Protein AF-A0AAE1L966-F1 (afdb_monomer_lite)

InterPro domains:
  IPR027806 Harbinger transposase-derived nuclease domain [PF13359] (45-175)
  IPR045249 Putative nuclease HARBI1-like [PTHR22930] (22-175)

Radius of gyration: 19.88 Å; chains: 1; bounding box: 62×44×58 Å

Foldseek 3Di:
DDDDDDPDDDDDDDDDDDDPPPVLQVVLQVLLCVPQVDGQESWAKDKDWDADDQDPPPSVQQQDPVRGGTWMKMFTATPVLDTPDIDTDGRRHDFPQVSCCPDPVCCCCPVVVPVNVGNQSHAYEYEPSHDDDSRYDYQDDPPPPDDPVSVVVNVSSVVSNVSNVVSVVVVVVVD

Sequence (175 aa):
ARLGESSSIKYTTKSRGAVKVDNHRAYIEASFQQDSGFPGVVGCIDGTNIPITAPVENPAAYRNRHHHYSMNVQAVVDHNLLVRHLHVGEAGSLNDRRVFRRSNLHDSLLVRGDARIINLDEHLLGDGGYTLTDFMMIPLRNNGHLNENQRIFNRQLSQTRVRVENAFARAKDKW

Structure (mmCIF, N/CA/C/O backbone):
data_AF-A0AAE1L966-F1
#
_entry.id   AF-A0AAE1L966-F1
#
loop_
_atom_site.group_PDB
_atom_site.id
_atom_site.type_symbol
_atom_site.label_atom_id
_atom_site.label_alt_id
_atom_site.label_comp_id
_atom_site.label_asym_id
_atom_site.label_entity_id
_atom_site.label_seq_id
_atom_site.pdbx_PDB_ins_code
_atom_site.Cartn_x
_atom_site.Cartn_y
_atom_site.Cartn_z
_atom_site.occupancy
_atom_site.B_iso_or_equiv
_atom_site.auth_seq_id
_atom_site.auth_comp_id
_atom_site.auth_asym_id
_atom_site.auth_atom_id
_atom_site.pdbx_PDB_model_num
ATOM 1 N N . ALA A 1 1 ? -44.004 1.124 -33.201 1.00 40.50 1 ALA A N 1
ATOM 2 C CA . ALA A 1 1 ? -42.585 1.519 -33.285 1.00 40.50 1 ALA A CA 1
ATOM 3 C C . ALA A 1 1 ? -42.302 2.481 -32.138 1.00 40.50 1 ALA A C 1
ATOM 5 O O . ALA A 1 1 ? -42.976 3.497 -32.045 1.00 40.50 1 ALA A O 1
ATOM 6 N N . ARG A 1 2 ? -41.440 2.089 -31.192 1.00 31.14 2 ARG A N 1
ATOM 7 C CA . ARG A 1 2 ? -41.143 2.852 -29.970 1.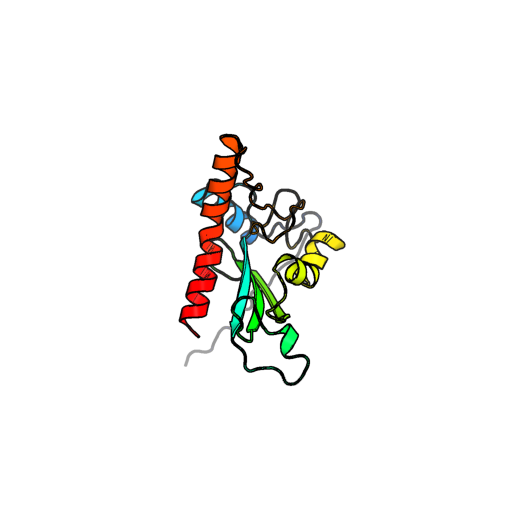00 31.14 2 ARG A CA 1
ATOM 8 C C . ARG A 1 2 ? -40.129 3.951 -30.298 1.00 31.14 2 ARG A C 1
ATOM 10 O O . ARG A 1 2 ? -39.035 3.636 -30.753 1.00 31.14 2 ARG A O 1
ATOM 17 N N . LEU A 1 3 ? -40.515 5.205 -30.082 1.00 34.59 3 LEU A N 1
ATOM 18 C CA . LEU A 1 3 ? -39.625 6.364 -30.092 1.00 34.59 3 LEU A CA 1
ATOM 19 C C . LEU A 1 3 ? -39.012 6.500 -28.694 1.00 34.59 3 LEU A C 1
ATOM 21 O O . LEU A 1 3 ? -39.724 6.415 -27.696 1.00 34.59 3 LEU A O 1
ATOM 25 N N . GLY A 1 4 ? -37.686 6.613 -28.643 1.00 33.22 4 GLY A N 1
ATOM 26 C CA . GLY A 1 4 ? -36.911 6.681 -27.411 1.00 33.22 4 GLY A CA 1
ATOM 27 C C . GLY A 1 4 ? -36.987 8.057 -26.759 1.00 33.22 4 GLY A C 1
ATOM 28 O O . GLY A 1 4 ? -36.680 9.066 -27.390 1.00 33.22 4 GLY A O 1
ATOM 29 N N . GLU A 1 5 ? -37.338 8.080 -25.478 1.00 34.44 5 GLU A N 1
ATOM 30 C CA . GLU A 1 5 ? -37.143 9.235 -24.610 1.00 34.44 5 GLU A CA 1
ATOM 31 C C . GLU A 1 5 ? -35.766 9.134 -23.948 1.00 34.44 5 GLU A C 1
ATOM 33 O O . GLU A 1 5 ? -35.487 8.244 -23.146 1.00 34.44 5 GLU A O 1
ATOM 38 N N . SER A 1 6 ? -34.883 10.060 -24.321 1.00 34.34 6 SER A N 1
ATOM 39 C CA . SER A 1 6 ? -33.624 10.317 -23.630 1.00 34.34 6 SER A CA 1
ATOM 40 C C . SER A 1 6 ? -33.917 11.182 -22.403 1.00 34.34 6 SER A C 1
ATOM 42 O O . SER A 1 6 ? -34.072 12.400 -22.497 1.00 34.34 6 SER A O 1
ATOM 44 N N . SER A 1 7 ? -34.028 10.552 -21.235 1.00 33.44 7 SER A N 1
ATOM 45 C CA . SER A 1 7 ? -34.130 11.247 -19.952 1.00 33.44 7 SER A CA 1
ATOM 46 C C . SER A 1 7 ? -32.760 11.803 -19.554 1.00 33.44 7 SER A C 1
ATOM 48 O O . SER A 1 7 ? -31.927 11.120 -18.960 1.00 33.44 7 SER A O 1
ATOM 50 N N . SER A 1 8 ? -32.529 13.064 -19.910 1.00 29.89 8 SER A N 1
ATOM 51 C CA . SER A 1 8 ? -31.390 13.871 -19.479 1.00 29.89 8 SER A CA 1
ATOM 52 C C . SER A 1 8 ? -31.605 14.331 -18.033 1.00 29.89 8 SER A C 1
ATOM 54 O O . SER A 1 8 ? -32.487 15.137 -17.736 1.00 29.89 8 SER A O 1
ATOM 56 N N . ILE A 1 9 ? -30.798 13.804 -17.110 1.00 34.03 9 ILE A N 1
ATOM 57 C CA . ILE A 1 9 ? -30.802 14.219 -15.703 1.00 34.03 9 ILE A CA 1
ATOM 58 C C . ILE A 1 9 ? -30.135 15.597 -15.608 1.00 34.03 9 ILE A C 1
ATOM 60 O O . ILE A 1 9 ? -28.945 15.756 -15.879 1.00 34.03 9 ILE A O 1
ATOM 64 N N . LYS A 1 10 ? -30.926 16.607 -15.237 1.00 30.22 10 LYS A N 1
ATOM 65 C CA . LYS A 1 10 ? -30.476 17.979 -14.978 1.00 30.22 10 LYS A CA 1
ATOM 66 C C . LYS A 1 10 ? -29.906 18.058 -13.559 1.00 30.22 10 LYS A C 1
ATOM 68 O O . LYS A 1 10 ? -30.639 17.843 -12.599 1.00 30.22 10 LYS A O 1
ATOM 73 N N . TYR A 1 11 ? -28.627 18.400 -13.418 1.00 28.02 11 TYR A N 1
ATOM 74 C CA . TYR A 1 11 ? -28.047 18.760 -12.122 1.00 28.02 11 TYR A CA 1
ATOM 75 C C . TYR A 1 11 ? -28.206 20.264 -11.890 1.00 28.02 11 TYR A C 1
ATOM 77 O O . TYR A 1 11 ? -27.656 21.079 -12.629 1.00 28.02 11 TYR A O 1
ATOM 85 N N . THR A 1 12 ? -28.964 20.632 -10.860 1.00 30.89 12 THR A N 1
ATOM 86 C CA . THR A 1 12 ? -29.139 22.017 -10.403 1.00 30.89 12 THR A CA 1
ATOM 87 C C . THR A 1 12 ? -28.168 22.300 -9.257 1.00 30.89 12 THR A C 1
ATOM 89 O O . THR A 1 12 ? -28.180 21.599 -8.246 1.00 30.89 12 THR A O 1
ATOM 92 N N . THR A 1 13 ? -27.338 23.336 -9.385 1.00 40.62 13 THR A N 1
ATOM 93 C CA . THR A 1 13 ? -26.362 23.749 -8.362 1.00 40.62 13 THR A CA 1
ATOM 94 C C . THR A 1 13 ? -26.814 25.017 -7.636 1.00 40.62 13 THR A C 1
ATOM 96 O O . THR A 1 13 ? -27.064 26.037 -8.273 1.00 40.62 13 THR A O 1
ATOM 99 N N . LYS A 1 14 ? -26.852 24.966 -6.299 1.00 35.00 14 LYS A N 1
ATOM 100 C CA . LYS A 1 14 ? -26.696 26.064 -5.312 1.00 35.00 14 LYS A CA 1
ATOM 101 C C . LYS A 1 14 ? -26.565 25.362 -3.943 1.00 35.00 14 LYS A C 1
ATOM 103 O O . LYS A 1 14 ? -27.275 24.394 -3.729 1.00 35.00 14 LYS A O 1
ATOM 108 N N . SER A 1 15 ? -25.679 25.686 -3.003 1.00 33.78 15 SER A N 1
ATOM 109 C CA . SER A 1 15 ? -25.025 26.941 -2.614 1.00 33.78 15 SER A CA 1
ATOM 110 C C . SER A 1 15 ? -23.706 26.675 -1.850 1.00 33.78 15 SER A C 1
ATOM 112 O O . SER A 1 15 ? -23.403 25.544 -1.486 1.00 33.78 15 SER A O 1
ATOM 114 N N . ARG A 1 16 ? -22.932 27.747 -1.621 1.00 42.47 16 ARG A N 1
ATOM 115 C CA . ARG A 1 16 ? -21.649 27.843 -0.892 1.00 42.47 16 ARG A CA 1
ATOM 116 C C . ARG A 1 16 ? -21.602 27.088 0.452 1.00 42.47 16 ARG A C 1
ATOM 118 O O . ARG A 1 16 ? -22.524 27.226 1.245 1.00 42.47 16 ARG A O 1
ATOM 125 N N . GLY A 1 17 ? -20.451 26.464 0.738 1.00 42.03 17 GLY A N 1
ATOM 126 C CA . GLY A 1 17 ? -19.972 26.210 2.106 1.00 42.03 17 GLY A CA 1
ATOM 127 C C . GLY A 1 17 ? -20.213 24.815 2.689 1.00 42.03 17 GLY A C 1
ATOM 128 O O . GLY A 1 17 ? -20.825 24.712 3.738 1.00 42.03 17 GLY A O 1
ATOM 129 N N . ALA A 1 18 ? -19.708 23.760 2.048 1.00 36.84 18 ALA A N 1
ATOM 130 C CA . ALA A 1 18 ? -19.328 22.501 2.699 1.00 36.84 18 ALA A CA 1
ATOM 131 C C . ALA A 1 18 ? -18.447 21.717 1.720 1.00 36.84 18 ALA A C 1
ATOM 133 O O . ALA A 1 18 ? -18.836 21.505 0.569 1.00 36.84 18 ALA A O 1
ATOM 134 N N . VAL A 1 19 ? -17.252 21.307 2.145 1.00 43.06 19 VAL A N 1
ATOM 135 C CA . VAL A 1 19 ? -16.492 20.282 1.423 1.00 43.06 19 VAL A CA 1
ATOM 136 C C . VAL A 1 19 ? -17.358 19.025 1.475 1.00 43.06 19 VAL A C 1
ATOM 138 O O . VAL A 1 19 ? -17.604 18.498 2.556 1.00 43.06 19 VAL A O 1
ATOM 141 N N . LYS A 1 20 ? -17.902 18.590 0.332 1.00 42.69 20 LYS A N 1
ATOM 142 C CA . LYS A 1 20 ? -18.578 17.295 0.239 1.00 42.69 20 LYS A CA 1
ATOM 143 C C . LYS A 1 20 ? -17.532 16.232 0.560 1.00 42.69 20 LYS A C 1
ATOM 145 O O . LYS A 1 20 ? -16.708 15.914 -0.291 1.00 42.69 20 LYS A O 1
ATOM 150 N N . VAL A 1 21 ? -17.552 15.704 1.780 1.00 52.72 21 VAL A N 1
ATOM 151 C CA . VAL A 1 21 ? -17.023 14.365 2.021 1.00 52.72 21 VAL A CA 1
ATOM 152 C C . VAL A 1 21 ? -17.837 13.470 1.097 1.00 52.72 21 VAL A C 1
ATOM 154 O O . VAL A 1 21 ? -19.056 13.381 1.236 1.00 52.72 21 VAL A O 1
ATOM 157 N N . ASP A 1 22 ? -17.202 12.925 0.061 1.00 62.38 22 ASP A N 1
ATOM 158 C CA . ASP A 1 22 ? -17.875 11.996 -0.836 1.00 62.38 22 ASP A CA 1
ATOM 159 C C . ASP A 1 22 ? -18.426 10.854 0.019 1.00 62.38 22 ASP A C 1
ATOM 161 O O . ASP A 1 22 ? -17.653 10.137 0.657 1.00 62.38 22 ASP A O 1
ATOM 165 N N . ASN A 1 23 ? -19.754 10.678 0.022 1.00 75.88 23 ASN A N 1
ATOM 166 C CA . ASN A 1 23 ? -20.469 9.625 0.763 1.00 75.88 23 ASN A CA 1
ATOM 167 C C . ASN A 1 23 ? -19.828 8.233 0.593 1.00 75.88 23 ASN A C 1
ATOM 169 O O . ASN A 1 23 ? -19.992 7.354 1.432 1.00 75.88 23 ASN A O 1
ATOM 173 N N . HIS A 1 24 ? -19.082 8.041 -0.496 1.00 86.69 24 HIS A N 1
ATOM 174 C CA . HIS A 1 24 ? -18.340 6.830 -0.801 1.00 86.69 24 HIS A CA 1
ATOM 175 C C . HIS A 1 24 ? -17.150 6.555 0.136 1.00 86.69 24 HIS A C 1
ATOM 177 O O . HIS A 1 24 ? -16.959 5.405 0.522 1.00 86.69 24 HIS A O 1
ATOM 183 N N . ARG A 1 25 ? -16.355 7.563 0.534 1.00 90.00 25 ARG A N 1
ATOM 184 C CA . ARG A 1 25 ? -15.223 7.349 1.465 1.00 90.00 25 ARG A CA 1
ATOM 185 C C . ARG A 1 25 ? -15.706 7.009 2.868 1.00 90.00 25 ARG A C 1
ATOM 187 O O . ARG A 1 25 ? -15.237 6.028 3.428 1.00 90.00 25 ARG A O 1
ATOM 194 N N . ALA A 1 26 ? -16.696 7.744 3.372 1.00 91.50 26 ALA A N 1
ATOM 195 C CA . ALA A 1 26 ? -17.325 7.450 4.660 1.00 91.50 26 ALA A CA 1
ATOM 196 C C . ALA A 1 26 ? -17.923 6.031 4.688 1.00 91.50 26 ALA A C 1
ATOM 198 O O . ALA A 1 26 ? -17.812 5.318 5.679 1.00 91.50 26 ALA A O 1
ATOM 199 N N . TYR A 1 27 ? -18.506 5.578 3.571 1.00 93.00 27 TYR A N 1
ATOM 200 C CA . TYR A 1 27 ? -18.960 4.195 3.431 1.00 93.00 27 TYR A CA 1
ATOM 201 C C . TYR A 1 27 ? -17.801 3.184 3.477 1.00 93.00 27 TYR A C 1
ATOM 203 O O . TYR A 1 27 ? -17.921 2.151 4.137 1.00 93.00 27 TYR A O 1
ATOM 211 N N . ILE A 1 28 ? -16.676 3.464 2.807 1.00 93.94 28 ILE A N 1
ATOM 212 C CA . ILE A 1 28 ? -15.486 2.603 2.865 1.00 93.94 28 ILE A CA 1
ATOM 213 C C . ILE A 1 28 ? -14.953 2.503 4.295 1.00 93.94 28 ILE A C 1
ATOM 215 O O . ILE A 1 28 ? -14.705 1.393 4.761 1.00 93.94 28 ILE A O 1
ATOM 219 N N . GLU A 1 29 ? -14.814 3.638 4.973 1.00 94.88 29 GLU A N 1
ATOM 220 C CA . GLU A 1 29 ? -14.351 3.723 6.356 1.00 94.88 29 GLU A CA 1
ATOM 221 C C . GLU A 1 29 ? -15.248 2.922 7.301 1.00 94.88 29 GLU A C 1
ATOM 223 O O . GLU A 1 29 ? -14.772 2.028 8.001 1.00 94.88 29 GLU A O 1
ATOM 228 N N . ALA A 1 30 ? -16.561 3.167 7.254 1.00 94.75 30 ALA A N 1
ATOM 229 C CA . ALA A 1 30 ? -17.534 2.441 8.062 1.00 94.75 30 ALA A CA 1
ATOM 230 C C . ALA A 1 30 ? -17.490 0.928 7.797 1.00 94.75 30 ALA A C 1
ATOM 232 O O . ALA A 1 30 ? -17.609 0.137 8.731 1.00 94.75 30 ALA A O 1
ATOM 233 N N . SER A 1 31 ? -17.269 0.521 6.544 1.00 94.56 31 SER A N 1
ATOM 234 C CA . SER A 1 31 ? -17.160 -0.895 6.176 1.00 94.56 31 SER A CA 1
ATOM 235 C C . SER A 1 31 ? -15.895 -1.536 6.749 1.00 94.56 31 SER A C 1
ATOM 237 O O . SER A 1 31 ? -15.967 -2.617 7.327 1.00 94.56 31 SER A O 1
ATOM 239 N N . PHE A 1 32 ? -14.738 -0.869 6.665 1.00 94.00 32 PHE A N 1
ATOM 240 C CA . PHE A 1 32 ? -13.519 -1.363 7.313 1.00 94.00 32 PHE A CA 1
ATOM 241 C C . PHE A 1 32 ? -13.678 -1.442 8.835 1.00 94.00 32 PHE A C 1
ATOM 243 O O . PHE A 1 32 ? -13.333 -2.465 9.427 1.00 94.00 32 PHE A O 1
ATOM 250 N N . GLN A 1 33 ? -14.264 -0.417 9.457 1.00 93.88 33 GLN A N 1
ATOM 251 C CA . GLN A 1 33 ? -14.539 -0.405 10.891 1.00 93.88 33 GLN A CA 1
ATOM 252 C C . GLN A 1 33 ? -15.461 -1.559 11.303 1.00 93.88 33 GLN A C 1
ATOM 254 O O . GLN A 1 33 ? -15.201 -2.223 12.303 1.00 93.88 33 GLN A O 1
ATOM 259 N N . GLN A 1 34 ? -16.520 -1.828 10.538 1.00 92.94 34 GLN A N 1
ATOM 260 C CA . GLN A 1 34 ? -17.432 -2.942 10.798 1.00 92.94 34 GLN A CA 1
ATOM 261 C C . GLN A 1 34 ? -16.733 -4.300 10.654 1.00 92.94 34 GLN A C 1
ATOM 263 O O . GLN A 1 34 ? -16.970 -5.209 11.450 1.00 92.94 34 GLN A O 1
ATOM 268 N N . ASP A 1 35 ? -15.870 -4.432 9.651 1.00 88.19 35 ASP A N 1
ATOM 269 C CA . ASP A 1 35 ? -15.261 -5.702 9.285 1.00 88.19 35 ASP A CA 1
ATOM 270 C C . ASP A 1 35 ? -14.048 -6.088 10.143 1.00 88.19 35 ASP A C 1
ATOM 272 O O . ASP A 1 35 ? -13.799 -7.276 10.355 1.00 88.19 35 ASP A O 1
ATOM 276 N N . SER A 1 36 ? -13.243 -5.114 10.575 1.00 87.25 36 SER A N 1
ATOM 277 C CA . SER A 1 36 ? -11.998 -5.365 11.315 1.00 87.25 36 SER A CA 1
ATOM 278 C C . SER A 1 36 ? -11.882 -4.622 12.645 1.00 87.25 36 SER A C 1
ATOM 280 O O . SER A 1 36 ? -10.980 -4.927 13.428 1.00 87.25 36 SER A O 1
ATOM 282 N N . GLY A 1 37 ? -12.776 -3.670 12.924 1.00 89.56 37 GLY A N 1
ATOM 283 C CA . GLY A 1 37 ? -12.714 -2.823 14.115 1.00 89.56 37 GLY A CA 1
ATOM 284 C C . GLY A 1 37 ? -11.612 -1.761 14.076 1.00 89.56 37 GLY A C 1
ATOM 285 O O . GLY A 1 37 ? -11.323 -1.180 15.122 1.00 89.56 37 GLY A O 1
ATOM 286 N N . PHE A 1 38 ? -10.975 -1.539 12.918 1.00 91.56 38 PHE A N 1
ATOM 287 C CA . PHE A 1 38 ? -9.904 -0.555 12.753 1.00 91.56 38 PHE A CA 1
ATOM 288 C C . PHE A 1 38 ? -10.469 0.778 12.215 1.00 91.56 38 PHE A C 1
ATOM 290 O O . PHE A 1 38 ? -10.919 0.814 11.065 1.00 91.56 38 PHE A O 1
ATOM 297 N N . PRO A 1 39 ? -10.444 1.867 13.008 1.00 93.06 39 PRO A N 1
ATOM 298 C CA . PRO A 1 39 ? -11.133 3.115 12.662 1.00 93.06 39 PRO A CA 1
ATOM 299 C C . PRO A 1 39 ? -10.372 3.924 11.619 1.00 93.06 39 PRO A C 1
ATOM 301 O O . PRO A 1 39 ? -9.157 3.800 11.528 1.00 93.06 39 PRO A O 1
ATOM 304 N N . GLY A 1 40 ? -11.064 4.776 10.854 1.00 94.81 40 GLY A N 1
ATOM 305 C CA . GLY A 1 40 ? -10.431 5.736 9.938 1.00 94.81 40 GLY A CA 1
ATOM 306 C C . GLY A 1 40 ? -9.781 5.132 8.683 1.00 94.81 40 GLY A C 1
ATOM 307 O O . GLY A 1 40 ? -9.128 5.846 7.923 1.00 94.81 40 GLY A O 1
ATOM 308 N N . VAL A 1 41 ? -9.927 3.829 8.429 1.00 95.88 41 VAL A N 1
ATOM 309 C CA . VAL A 1 41 ? -9.279 3.175 7.281 1.00 95.88 41 VAL A CA 1
ATOM 310 C C . VAL A 1 41 ? -10.056 3.450 5.999 1.00 95.88 41 VAL A C 1
ATOM 312 O O . VAL A 1 41 ? -11.177 2.982 5.839 1.00 95.88 41 VAL A O 1
ATOM 315 N N . VAL A 1 42 ? -9.437 4.118 5.026 1.00 95.25 42 VAL A N 1
ATOM 316 C CA . VAL A 1 42 ? -10.059 4.377 3.706 1.00 95.25 42 VAL A CA 1
ATOM 317 C C . VAL A 1 42 ? -9.4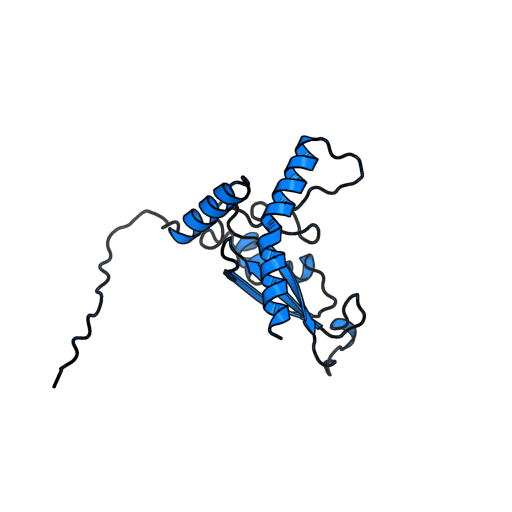72 3.540 2.569 1.00 95.25 42 VAL A C 1
ATOM 319 O O . VAL A 1 42 ? -9.921 3.611 1.424 1.00 95.25 42 VAL A O 1
ATOM 322 N N . GLY A 1 43 ? -8.490 2.696 2.877 1.00 95.69 43 GLY A N 1
ATOM 323 C CA . GLY A 1 43 ? -7.907 1.753 1.933 1.00 95.69 43 GLY A CA 1
ATOM 324 C C . GLY A 1 43 ? -6.663 1.066 2.481 1.00 95.69 43 GLY A C 1
ATOM 325 O O . GLY A 1 43 ? -6.032 1.523 3.430 1.00 95.69 43 GLY A O 1
ATOM 326 N N . CYS A 1 44 ? -6.291 -0.041 1.854 1.00 96.88 44 CYS A N 1
ATOM 327 C CA . CYS A 1 44 ? -5.037 -0.739 2.110 1.00 96.88 44 CYS A CA 1
ATOM 328 C C . CYS A 1 44 ? -4.127 -0.583 0.890 1.00 96.88 44 CYS A C 1
ATOM 330 O O . CYS A 1 44 ? -4.568 -0.827 -0.234 1.00 96.88 44 CYS A O 1
ATOM 332 N N . ILE A 1 45 ? -2.876 -0.175 1.102 1.00 96.50 45 ILE A N 1
ATOM 333 C CA . ILE A 1 45 ? -1.872 -0.039 0.046 1.00 96.50 45 ILE A CA 1
ATOM 334 C C . ILE A 1 45 ? -0.935 -1.245 0.055 1.00 96.50 45 ILE A C 1
ATOM 336 O O . ILE A 1 45 ? -0.494 -1.699 1.115 1.00 96.50 45 ILE A O 1
ATOM 340 N N . ASP A 1 46 ? -0.618 -1.760 -1.127 1.00 95.38 46 ASP A N 1
ATOM 341 C CA . ASP A 1 46 ? 0.450 -2.743 -1.274 1.00 95.38 46 ASP A CA 1
ATOM 342 C C . ASP A 1 46 ? 1.075 -2.692 -2.672 1.00 95.38 46 ASP A C 1
ATOM 344 O O . ASP A 1 46 ? 0.500 -2.135 -3.618 1.00 95.38 46 ASP A O 1
ATOM 348 N N . GLY A 1 47 ? 2.284 -3.235 -2.775 1.00 93.25 47 GLY A N 1
ATOM 349 C CA . GLY A 1 47 ? 3.022 -3.396 -4.017 1.00 93.25 47 GLY A CA 1
ATOM 350 C C . GLY A 1 47 ? 3.013 -4.839 -4.506 1.00 93.25 47 GLY A C 1
ATOM 351 O O . GLY A 1 47 ? 2.973 -5.807 -3.747 1.00 93.25 47 GLY A O 1
ATOM 352 N N . THR A 1 48 ? 3.069 -5.016 -5.819 1.00 92.00 48 THR A N 1
ATOM 353 C CA . THR A 1 48 ? 3.216 -6.327 -6.430 1.00 92.00 48 THR A CA 1
ATOM 354 C C . THR A 1 48 ? 4.054 -6.270 -7.692 1.00 92.00 48 THR A C 1
ATOM 356 O O . THR A 1 48 ? 4.097 -5.260 -8.388 1.00 92.00 48 THR A O 1
ATOM 359 N N . ASN A 1 49 ? 4.715 -7.381 -8.004 1.00 92.75 49 ASN A N 1
ATOM 360 C CA . ASN A 1 49 ? 5.533 -7.504 -9.201 1.00 92.75 49 ASN A CA 1
ATOM 361 C C . ASN A 1 49 ? 4.765 -8.223 -10.311 1.00 92.75 49 ASN A C 1
ATOM 363 O O . ASN A 1 49 ? 4.244 -9.318 -10.090 1.00 92.75 49 ASN A O 1
ATOM 367 N N . ILE A 1 50 ? 4.752 -7.619 -11.498 1.00 91.88 50 ILE A N 1
ATOM 368 C CA . ILE A 1 50 ? 4.230 -8.202 -12.736 1.00 91.88 50 ILE A CA 1
ATOM 369 C C . ILE A 1 50 ? 5.415 -8.694 -13.570 1.00 91.88 50 ILE A C 1
ATOM 371 O O . ILE A 1 50 ? 6.308 -7.886 -13.844 1.00 91.88 50 ILE A O 1
ATOM 375 N N . PRO A 1 51 ? 5.462 -9.978 -13.967 1.00 93.38 51 PRO A N 1
ATOM 376 C CA . PRO A 1 51 ? 6.517 -10.494 -14.832 1.00 93.38 51 PRO A CA 1
ATOM 377 C C . PRO A 1 51 ? 6.601 -9.728 -16.154 1.00 93.38 51 PRO A C 1
ATOM 379 O O . PRO A 1 51 ? 5.582 -9.401 -16.758 1.00 93.38 51 PRO A O 1
ATOM 382 N N . ILE A 1 52 ? 7.822 -9.475 -16.616 1.00 94.12 52 ILE A N 1
ATOM 383 C CA . ILE A 1 52 ? 8.082 -8.911 -17.943 1.00 94.12 52 ILE A CA 1
ATOM 384 C C . ILE A 1 52 ? 9.192 -9.688 -18.641 1.00 94.12 52 ILE A C 1
ATOM 386 O O . ILE A 1 52 ? 9.974 -10.398 -18.008 1.00 94.12 52 ILE A O 1
ATOM 390 N N . THR A 1 53 ? 9.305 -9.501 -19.954 1.00 94.25 53 THR A N 1
ATOM 391 C CA . THR A 1 53 ? 10.546 -9.844 -20.658 1.00 94.25 53 THR A CA 1
ATOM 392 C C . THR A 1 53 ? 11.643 -8.864 -20.245 1.00 94.25 53 THR A C 1
ATOM 394 O O . THR A 1 53 ? 11.353 -7.713 -19.917 1.00 94.25 53 THR A O 1
ATOM 397 N N . ALA A 1 54 ? 12.900 -9.315 -20.249 1.00 94.31 54 ALA A N 1
ATOM 398 C CA . ALA A 1 54 ? 14.043 -8.455 -19.966 1.00 94.31 54 ALA A CA 1
ATOM 399 C C . ALA A 1 54 ? 13.983 -7.183 -20.833 1.00 94.31 54 ALA A C 1
ATOM 401 O O . ALA A 1 54 ? 13.923 -7.298 -22.062 1.00 94.31 54 ALA A O 1
ATOM 402 N N . PRO A 1 55 ? 13.983 -5.981 -20.233 1.00 92.62 55 PRO A N 1
ATOM 403 C CA . PRO A 1 55 ? 13.982 -4.762 -21.017 1.00 92.62 55 PRO A CA 1
ATOM 404 C C . PRO A 1 55 ? 15.347 -4.565 -21.678 1.00 92.62 55 PRO A C 1
ATOM 406 O O . PRO A 1 55 ? 16.380 -4.970 -21.141 1.00 92.62 55 PRO A O 1
ATOM 409 N N . VAL A 1 56 ? 15.340 -3.921 -22.846 1.00 94.19 56 VAL A N 1
ATOM 410 C CA . VAL A 1 56 ? 16.566 -3.577 -23.583 1.00 94.19 56 VAL A CA 1
ATOM 411 C C . VAL A 1 56 ? 17.407 -2.591 -22.773 1.00 94.19 56 VAL A C 1
ATOM 413 O O . VAL A 1 56 ? 18.620 -2.741 -22.646 1.00 94.19 56 VAL A O 1
ATOM 416 N N . GLU A 1 57 ? 16.745 -1.603 -22.178 1.00 92.50 57 GLU A N 1
ATOM 417 C CA . GLU A 1 57 ? 17.382 -0.583 -21.360 1.00 92.50 57 GLU A CA 1
ATOM 418 C C . GLU A 1 57 ? 17.415 -1.001 -19.890 1.00 92.50 57 GLU A C 1
ATOM 420 O O . GLU A 1 57 ? 16.391 -1.312 -19.282 1.00 92.50 57 GLU A O 1
ATOM 425 N N . ASN A 1 58 ? 18.612 -0.965 -19.302 1.00 91.94 58 ASN A N 1
ATOM 426 C CA . ASN A 1 58 ? 18.850 -1.219 -17.881 1.00 91.94 58 ASN A CA 1
ATOM 427 C C . ASN A 1 58 ? 18.141 -2.482 -17.320 1.00 91.94 58 ASN A C 1
ATOM 429 O O . ASN A 1 58 ? 17.430 -2.401 -16.312 1.00 91.94 58 ASN A O 1
ATOM 433 N N . PRO A 1 59 ? 18.352 -3.676 -17.912 1.00 92.75 59 PRO A N 1
ATOM 434 C CA . PRO A 1 59 ? 17.708 -4.918 -17.469 1.00 92.75 59 PRO A CA 1
ATOM 435 C C . PRO A 1 59 ? 17.965 -5.242 -15.994 1.00 92.75 59 PRO A C 1
ATOM 437 O O . PRO A 1 59 ? 17.097 -5.791 -15.316 1.00 92.75 59 PRO A O 1
ATOM 440 N N . ALA A 1 60 ? 19.134 -4.866 -15.468 1.00 94.06 60 ALA A N 1
ATOM 441 C CA . ALA A 1 60 ? 19.490 -5.084 -14.070 1.00 94.06 60 ALA A CA 1
ATOM 442 C C . ALA A 1 60 ? 18.506 -4.413 -13.095 1.00 94.06 60 ALA A C 1
ATOM 444 O O . ALA A 1 60 ? 18.170 -5.007 -12.073 1.00 94.06 60 ALA A O 1
ATOM 445 N N . ALA A 1 61 ? 17.989 -3.222 -13.420 1.00 94.38 61 ALA A N 1
ATOM 446 C CA . ALA A 1 61 ? 17.028 -2.520 -12.570 1.00 94.38 61 ALA A CA 1
ATOM 447 C C . ALA A 1 61 ? 15.666 -3.226 -12.484 1.00 94.38 61 ALA A C 1
ATOM 449 O O . ALA A 1 61 ? 14.948 -3.055 -11.500 1.00 94.38 61 ALA A O 1
ATOM 450 N N . TYR A 1 62 ? 15.305 -4.037 -13.475 1.00 95.75 62 TYR A N 1
ATOM 451 C CA . TYR A 1 62 ? 14.029 -4.753 -13.499 1.00 95.75 62 TYR A CA 1
ATOM 452 C C . TYR A 1 62 ? 14.127 -6.161 -12.918 1.00 95.75 62 TYR A C 1
ATOM 454 O O . TYR A 1 62 ? 13.119 -6.853 -12.821 1.00 95.75 62 TYR A O 1
ATOM 462 N N . ARG A 1 63 ? 15.318 -6.591 -12.492 1.00 94.88 63 ARG A N 1
ATOM 463 C CA . ARG A 1 63 ? 15.493 -7.879 -11.828 1.00 94.88 63 ARG A CA 1
ATOM 464 C C . ARG A 1 63 ? 15.095 -7.766 -10.356 1.00 94.88 63 ARG A C 1
ATOM 466 O O . ARG A 1 63 ? 15.742 -7.067 -9.579 1.00 94.88 63 ARG A O 1
ATOM 473 N N . ASN A 1 64 ? 14.025 -8.451 -9.972 1.00 92.19 64 ASN A N 1
ATOM 474 C CA . ASN A 1 64 ? 13.525 -8.446 -8.601 1.00 92.19 64 ASN A CA 1
ATOM 475 C C . ASN A 1 64 ? 14.360 -9.337 -7.661 1.00 92.19 64 ASN A C 1
ATOM 477 O O . ASN A 1 64 ? 15.290 -10.035 -8.076 1.00 92.19 64 ASN A O 1
ATOM 481 N N . ARG A 1 65 ? 13.989 -9.351 -6.373 1.00 89.62 65 ARG A N 1
ATOM 482 C CA . ARG A 1 65 ? 14.643 -10.163 -5.323 1.00 89.62 65 ARG A CA 1
ATOM 483 C C . ARG A 1 65 ? 14.567 -11.680 -5.545 1.00 89.62 65 ARG A C 1
ATOM 485 O O . ARG A 1 65 ? 15.303 -12.418 -4.906 1.00 89.62 65 ARG A O 1
ATOM 492 N N . HIS A 1 66 ? 13.681 -12.132 -6.430 1.00 89.69 66 HIS A N 1
ATOM 493 C CA . HIS A 1 66 ? 13.529 -13.530 -6.839 1.00 89.69 66 HIS A CA 1
ATOM 494 C C . HIS A 1 66 ? 14.242 -13.819 -8.166 1.00 89.69 66 HIS A C 1
ATOM 496 O O . HIS A 1 66 ? 13.993 -14.841 -8.790 1.00 89.69 66 HIS A O 1
ATOM 502 N N . HIS A 1 67 ? 15.126 -12.919 -8.605 1.00 91.62 67 HIS A N 1
ATOM 503 C CA . HIS A 1 67 ? 15.924 -13.045 -9.820 1.00 91.62 67 HIS A CA 1
ATOM 504 C C . HIS A 1 67 ? 15.139 -13.074 -11.142 1.00 91.62 67 HIS A C 1
ATOM 506 O O . HIS A 1 67 ? 15.753 -13.335 -12.179 1.00 91.62 67 HIS A O 1
ATOM 512 N N . HIS A 1 68 ? 13.850 -12.723 -11.131 1.00 93.94 68 HIS A N 1
ATOM 513 C CA . HIS A 1 68 ? 13.008 -12.591 -12.323 1.00 93.94 68 HIS A CA 1
ATOM 514 C C . HIS A 1 68 ? 12.913 -11.133 -12.784 1.00 93.94 68 HIS A C 1
ATOM 516 O O . HIS A 1 68 ? 13.019 -10.216 -11.968 1.00 93.94 68 HIS A O 1
ATOM 522 N N . TYR A 1 69 ? 12.680 -10.913 -14.079 1.00 96.31 69 TYR A N 1
ATOM 523 C CA . TYR A 1 69 ? 12.368 -9.582 -14.598 1.00 96.31 69 TYR A CA 1
ATOM 524 C C . TYR A 1 69 ? 10.911 -9.230 -14.294 1.00 96.31 69 TYR A C 1
ATOM 526 O O . TYR A 1 69 ? 9.999 -9.998 -14.605 1.00 96.31 69 TYR A O 1
ATOM 534 N N . SER A 1 70 ? 10.685 -8.076 -13.675 1.00 95.62 70 SER A N 1
ATOM 535 C CA . SER A 1 70 ? 9.344 -7.594 -13.358 1.00 95.62 70 SER A CA 1
ATOM 536 C C . SER A 1 70 ? 9.253 -6.073 -13.329 1.00 95.62 70 SER A C 1
ATOM 538 O O . SER A 1 70 ? 10.250 -5.369 -13.157 1.00 95.62 70 SER A O 1
ATOM 540 N N . MET A 1 71 ? 8.029 -5.569 -13.468 1.00 95.12 71 MET A N 1
ATOM 541 C CA . MET A 1 71 ? 7.661 -4.202 -13.105 1.00 95.12 71 MET A CA 1
ATOM 542 C C . MET A 1 71 ? 6.889 -4.207 -11.793 1.00 95.12 71 MET A C 1
ATOM 544 O O . MET A 1 71 ? 6.087 -5.108 -11.540 1.00 95.12 71 MET A O 1
ATOM 548 N N . ASN A 1 72 ? 7.107 -3.182 -10.979 1.00 94.50 72 ASN A N 1
ATOM 549 C CA . ASN A 1 72 ? 6.315 -2.937 -9.788 1.00 94.50 72 ASN A CA 1
ATOM 550 C C . ASN A 1 72 ? 5.003 -2.235 -10.143 1.00 94.50 72 ASN A C 1
ATOM 552 O O . ASN A 1 72 ? 4.957 -1.293 -10.941 1.00 94.50 72 ASN A O 1
ATOM 556 N N . VAL A 1 73 ? 3.949 -2.683 -9.475 1.00 93.88 73 VAL A N 1
ATOM 557 C CA . VAL A 1 73 ? 2.623 -2.081 -9.459 1.00 93.88 73 VAL A CA 1
ATOM 558 C C . VAL A 1 73 ? 2.224 -1.868 -8.015 1.00 93.88 73 VAL A C 1
ATOM 560 O O . VAL A 1 73 ? 2.218 -2.806 -7.229 1.00 93.88 73 VAL A O 1
ATOM 563 N N . GLN A 1 74 ? 1.881 -0.637 -7.671 1.00 96.38 74 GLN A N 1
ATOM 564 C CA . GLN A 1 74 ? 1.346 -0.273 -6.369 1.00 96.38 74 GLN A CA 1
ATOM 565 C C . GLN A 1 74 ? -0.133 0.047 -6.518 1.00 96.38 74 GLN A C 1
ATOM 567 O O . GLN A 1 74 ? -0.517 0.801 -7.414 1.00 96.38 74 GLN A O 1
ATOM 572 N N . ALA A 1 75 ? -0.960 -0.487 -5.627 1.00 95.94 75 ALA A N 1
ATOM 573 C CA . ALA A 1 75 ? -2.383 -0.192 -5.621 1.00 95.94 75 ALA A CA 1
ATOM 574 C C . ALA A 1 75 ? -2.893 0.103 -4.214 1.00 95.94 75 ALA A C 1
ATOM 576 O O . ALA A 1 75 ? -2.422 -0.477 -3.238 1.00 95.94 75 ALA A O 1
ATOM 577 N N . VAL A 1 76 ? -3.892 0.981 -4.142 1.00 95.94 76 VAL A N 1
ATOM 578 C CA . VAL A 1 76 ? -4.764 1.125 -2.973 1.00 95.94 76 VAL A CA 1
ATOM 579 C C . VAL A 1 76 ? -6.049 0.373 -3.263 1.00 95.94 76 VAL A C 1
ATOM 581 O O . VAL A 1 76 ? -6.669 0.593 -4.305 1.00 95.94 76 VAL A O 1
ATOM 584 N N . VAL A 1 77 ? -6.450 -0.495 -2.344 1.00 95.44 77 VAL A N 1
ATOM 585 C CA . VAL A 1 77 ? -7.631 -1.350 -2.460 1.00 95.44 77 VAL A CA 1
ATOM 586 C C . VAL A 1 77 ? -8.569 -1.092 -1.286 1.00 95.44 77 VAL A C 1
ATOM 588 O O . VAL A 1 77 ? -8.121 -0.919 -0.152 1.00 95.44 77 VAL A O 1
ATOM 591 N N . ASP A 1 78 ? -9.872 -1.051 -1.550 1.00 93.94 78 ASP A N 1
ATOM 592 C CA . ASP A 1 78 ? -10.888 -0.859 -0.514 1.00 93.94 78 ASP A CA 1
ATOM 593 C C . ASP A 1 78 ? -11.448 -2.176 0.059 1.00 93.94 78 ASP A C 1
ATOM 595 O O . ASP A 1 78 ? -11.011 -3.279 -0.279 1.00 93.94 78 ASP A O 1
ATOM 599 N N . HIS A 1 79 ? -12.452 -2.060 0.932 1.00 91.69 79 HIS A N 1
ATOM 600 C CA . HIS A 1 79 ? -13.104 -3.202 1.576 1.00 91.69 79 HIS A CA 1
ATOM 601 C C . HIS A 1 79 ? -13.757 -4.189 0.584 1.00 91.69 79 HIS A C 1
ATOM 603 O O . HIS A 1 79 ? -13.851 -5.378 0.888 1.00 91.69 79 HIS A O 1
ATOM 609 N N . ASN A 1 80 ? -14.148 -3.724 -0.611 1.00 90.81 80 ASN A N 1
ATOM 610 C CA . ASN A 1 80 ? -14.783 -4.511 -1.674 1.00 90.81 80 ASN A CA 1
ATOM 611 C C . ASN A 1 80 ? -13.781 -5.086 -2.685 1.00 90.81 80 ASN A C 1
ATOM 613 O O . ASN A 1 80 ? -14.183 -5.568 -3.746 1.00 90.81 80 ASN A O 1
ATOM 617 N N . LEU A 1 81 ? -12.481 -5.056 -2.372 1.00 91.19 81 LEU A N 1
ATOM 618 C CA . LEU A 1 81 ? -11.406 -5.501 -3.263 1.00 91.19 81 LEU A CA 1
ATOM 619 C C . LEU A 1 81 ? -11.306 -4.668 -4.555 1.00 91.19 81 LEU A C 1
ATOM 621 O O . LEU A 1 81 ? -10.757 -5.135 -5.555 1.00 91.19 81 LEU A O 1
ATOM 625 N N . LEU A 1 82 ? -11.831 -3.438 -4.552 1.00 91.44 82 LEU A N 1
ATOM 626 C CA . LEU A 1 82 ? -11.776 -2.536 -5.696 1.00 91.44 82 LEU A CA 1
ATOM 627 C C . LEU A 1 82 ? -10.533 -1.655 -5.621 1.00 91.44 82 LEU A C 1
ATOM 629 O O . LEU A 1 82 ? -10.229 -1.063 -4.585 1.00 91.44 82 LEU A O 1
ATOM 633 N N . VAL A 1 83 ? -9.841 -1.525 -6.753 1.00 92.88 83 VAL A N 1
ATOM 634 C CA . VAL A 1 83 ? -8.689 -0.629 -6.891 1.00 92.88 83 VAL A CA 1
ATOM 635 C C . VAL A 1 83 ? -9.175 0.819 -6.881 1.00 92.88 83 VAL A C 1
ATOM 637 O O . VAL A 1 83 ? -9.976 1.229 -7.720 1.00 92.88 83 VAL A O 1
ATOM 640 N N . ARG A 1 84 ? -8.686 1.597 -5.917 1.00 92.75 84 ARG A N 1
ATOM 641 C CA . ARG A 1 84 ? -8.990 3.025 -5.732 1.00 92.75 84 ARG A CA 1
ATOM 642 C C . ARG A 1 84 ? -7.876 3.934 -6.220 1.00 92.75 84 ARG A C 1
ATOM 644 O O . ARG A 1 84 ? -8.138 5.063 -6.615 1.00 92.75 84 ARG A O 1
ATOM 651 N N . HIS A 1 85 ? -6.654 3.422 -6.242 1.00 94.38 85 HIS A N 1
ATOM 652 C CA . HIS A 1 85 ? -5.505 4.094 -6.823 1.00 94.38 85 HIS A CA 1
ATOM 653 C C . HIS A 1 85 ? -4.557 3.055 -7.414 1.00 94.38 85 HIS A C 1
ATOM 655 O O . HIS A 1 85 ? -4.407 1.979 -6.837 1.00 94.38 85 HIS A O 1
ATOM 661 N N . LEU A 1 86 ? -3.902 3.382 -8.528 1.00 95.00 86 LEU A N 1
ATOM 662 C CA . LEU A 1 86 ? -2.948 2.509 -9.202 1.00 95.00 86 LEU A CA 1
ATOM 663 C C . LEU A 1 86 ? -1.744 3.326 -9.687 1.00 95.00 86 LEU A C 1
ATOM 665 O O . LEU A 1 86 ? -1.916 4.317 -10.391 1.00 95.00 86 LEU A O 1
ATOM 669 N N . HIS A 1 87 ? -0.538 2.885 -9.336 1.00 96.19 87 HIS A N 1
ATOM 670 C CA . HIS A 1 87 ? 0.730 3.396 -9.860 1.00 96.19 87 HIS A CA 1
ATOM 671 C C . HIS A 1 87 ? 1.512 2.238 -10.479 1.00 96.19 87 HIS A C 1
ATOM 673 O O . HIS A 1 87 ? 1.670 1.191 -9.851 1.00 96.19 87 HIS A O 1
ATOM 679 N N . VAL A 1 88 ? 1.985 2.406 -11.713 1.00 94.12 88 VAL A N 1
ATOM 680 C CA . VAL A 1 88 ? 2.629 1.343 -12.502 1.00 94.12 88 VAL A CA 1
ATOM 681 C C . VAL A 1 88 ? 3.894 1.852 -13.183 1.00 94.12 88 VAL A C 1
ATOM 683 O O . VAL A 1 88 ? 4.070 3.055 -13.355 1.00 94.12 88 VAL A O 1
ATOM 686 N N . GLY A 1 89 ? 4.743 0.924 -13.626 1.00 90.81 89 GLY A N 1
ATOM 687 C CA . GLY A 1 89 ? 5.890 1.229 -14.490 1.00 90.81 89 GLY A CA 1
ATOM 688 C C . GLY A 1 89 ? 7.209 1.440 -13.749 1.00 90.81 89 GLY A C 1
ATOM 689 O O . GLY A 1 89 ? 8.220 1.750 -14.369 1.00 90.81 89 GLY A O 1
ATOM 690 N N . GLU A 1 90 ? 7.233 1.237 -12.432 1.00 95.50 90 GLU A N 1
ATOM 691 C CA . GLU A 1 90 ? 8.479 1.246 -11.673 1.00 95.50 90 GLU A CA 1
ATOM 692 C C . GLU A 1 90 ? 9.254 -0.061 -11.873 1.00 95.50 90 GLU A C 1
ATOM 694 O O . GLU A 1 90 ? 8.684 -1.137 -12.065 1.00 95.50 90 GLU A O 1
ATOM 699 N N . ALA A 1 91 ? 10.579 0.014 -11.782 1.00 95.75 91 ALA A N 1
ATOM 700 C CA . ALA A 1 91 ? 11.427 -1.158 -11.944 1.00 95.75 91 ALA A CA 1
ATOM 701 C C . ALA A 1 91 ? 11.201 -2.180 -10.809 1.00 95.75 91 ALA A C 1
ATOM 703 O O . ALA A 1 91 ? 11.096 -1.798 -9.640 1.00 95.75 91 ALA A O 1
ATOM 704 N N . GLY A 1 92 ? 11.159 -3.478 -11.132 1.00 93.12 92 GLY A N 1
ATOM 705 C CA . GLY A 1 92 ? 10.844 -4.561 -10.185 1.00 93.12 92 GLY A CA 1
ATOM 706 C C . GLY A 1 92 ? 11.835 -4.751 -9.030 1.00 93.12 92 GLY A C 1
ATOM 707 O O . GLY A 1 92 ? 11.524 -5.420 -8.046 1.00 93.12 92 GLY A O 1
ATOM 708 N N . SER A 1 93 ? 13.030 -4.157 -9.113 1.00 94.31 93 SER A N 1
ATOM 709 C CA . SER A 1 93 ? 13.999 -4.142 -8.004 1.00 94.31 93 SER A CA 1
ATOM 710 C C . SER A 1 93 ? 13.676 -3.116 -6.914 1.00 94.31 93 SER A C 1
ATOM 712 O O . SER A 1 93 ? 14.254 -3.165 -5.825 1.00 94.31 93 SER A O 1
ATOM 714 N N . LEU A 1 94 ? 12.791 -2.153 -7.190 1.00 95.31 94 LEU A N 1
ATOM 715 C CA . LEU A 1 94 ? 12.447 -1.110 -6.232 1.00 95.31 94 LEU A CA 1
ATOM 716 C C . LEU A 1 94 ? 11.569 -1.673 -5.114 1.00 95.31 94 LEU A C 1
ATOM 718 O O . LEU A 1 94 ? 10.698 -2.503 -5.346 1.00 95.31 94 LEU A O 1
ATOM 722 N N . ASN A 1 95 ? 11.813 -1.206 -3.892 1.00 93.50 95 ASN A N 1
ATOM 723 C CA . ASN A 1 95 ? 10.966 -1.526 -2.749 1.00 93.50 95 ASN A CA 1
ATOM 724 C C . ASN A 1 95 ? 9.750 -0.594 -2.683 1.00 93.50 95 ASN A C 1
ATOM 726 O O . ASN A 1 95 ? 9.759 0.499 -3.260 1.00 93.50 95 ASN A O 1
ATOM 730 N N . ASP A 1 96 ? 8.744 -0.999 -1.914 1.00 93.81 96 ASP A N 1
ATOM 731 C CA . ASP A 1 96 ? 7.459 -0.303 -1.821 1.00 93.81 96 ASP A CA 1
ATOM 732 C C . ASP A 1 96 ? 7.605 1.149 -1.372 1.00 93.81 96 ASP A C 1
ATOM 734 O O . ASP A 1 96 ? 6.989 2.046 -1.946 1.00 93.81 96 ASP A O 1
ATOM 738 N N . ARG A 1 97 ? 8.525 1.427 -0.438 1.00 95.00 97 ARG A N 1
ATOM 739 C CA . ARG A 1 97 ? 8.853 2.799 -0.020 1.00 95.00 97 ARG A CA 1
ATOM 740 C C . ARG A 1 97 ? 9.294 3.684 -1.184 1.00 95.00 97 ARG A C 1
ATOM 742 O O . ARG A 1 97 ? 8.906 4.850 -1.259 1.00 95.00 97 ARG A O 1
ATOM 749 N N . ARG A 1 98 ? 10.170 3.172 -2.054 1.00 96.44 98 ARG A N 1
ATOM 750 C CA . ARG A 1 98 ? 10.701 3.927 -3.198 1.00 96.44 98 ARG A CA 1
ATOM 751 C C . ARG A 1 98 ? 9.652 4.085 -4.288 1.00 96.44 98 ARG A C 1
ATOM 753 O O . ARG A 1 98 ? 9.597 5.165 -4.865 1.00 96.44 98 ARG A O 1
ATOM 760 N N . VAL A 1 99 ? 8.843 3.052 -4.530 1.00 96.75 99 VAL A N 1
ATOM 761 C CA . VAL A 1 99 ? 7.703 3.110 -5.456 1.00 96.75 99 VAL A CA 1
ATOM 762 C C . VAL A 1 99 ? 6.697 4.153 -4.974 1.00 96.75 99 VAL A C 1
ATOM 764 O O . VAL A 1 99 ? 6.363 5.060 -5.728 1.00 96.75 99 VAL A O 1
ATOM 767 N N . PHE A 1 100 ? 6.314 4.116 -3.693 1.00 97.06 100 PHE A N 1
ATOM 768 C CA . PHE A 1 100 ? 5.413 5.100 -3.095 1.00 97.06 100 PHE A CA 1
ATOM 769 C C . PHE A 1 100 ? 5.930 6.520 -3.278 1.00 97.06 100 PHE A C 1
ATOM 771 O O . PHE A 1 100 ? 5.224 7.344 -3.839 1.00 97.06 100 PHE A O 1
ATOM 778 N N . ARG A 1 101 ? 7.187 6.798 -2.909 1.00 96.25 101 ARG A N 1
ATOM 779 C CA . ARG A 1 101 ? 7.786 8.138 -3.040 1.00 96.25 101 ARG A CA 1
ATOM 780 C C . ARG A 1 101 ? 7.821 8.673 -4.479 1.00 96.25 101 ARG A C 1
ATOM 782 O O . ARG A 1 101 ? 7.978 9.870 -4.670 1.00 96.25 101 ARG A O 1
ATOM 789 N N . ARG A 1 102 ? 7.745 7.798 -5.481 1.00 96.25 102 ARG A N 1
ATOM 790 C CA . ARG A 1 102 ? 7.695 8.166 -6.905 1.00 96.25 102 ARG A CA 1
ATOM 791 C C . ARG A 1 102 ? 6.278 8.211 -7.471 1.00 96.25 102 ARG A C 1
ATOM 793 O O . ARG A 1 102 ? 6.095 8.639 -8.605 1.00 96.25 102 ARG A O 1
ATOM 800 N N . SER A 1 103 ? 5.292 7.760 -6.704 1.00 95.94 103 SER A N 1
ATOM 801 C CA . SER A 1 103 ? 3.893 7.784 -7.106 1.00 95.94 103 SER A CA 1
ATOM 802 C C . SER A 1 103 ? 3.298 9.185 -6.984 1.00 95.94 103 SER A C 1
ATOM 804 O O . SER A 1 103 ? 3.604 9.950 -6.069 1.00 95.94 103 SER A O 1
ATOM 806 N N . ASN A 1 104 ? 2.349 9.485 -7.862 1.00 94.88 104 ASN A N 1
ATOM 807 C CA . ASN A 1 104 ? 1.455 10.638 -7.745 1.00 94.88 104 ASN A CA 1
ATOM 808 C C . ASN A 1 10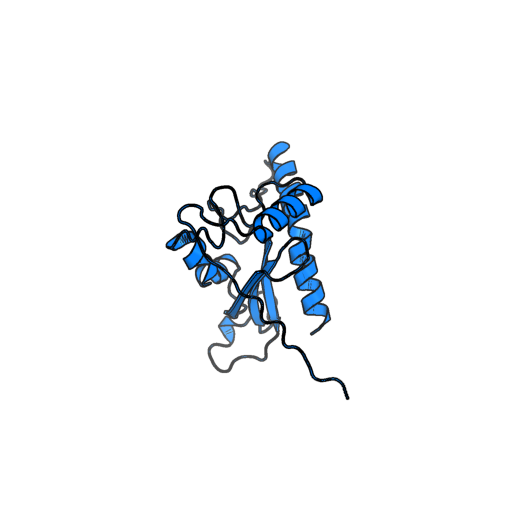4 ? 0.630 10.636 -6.439 1.00 94.88 104 ASN A C 1
ATOM 810 O O . ASN A 1 104 ? 0.200 11.701 -5.986 1.00 94.88 104 ASN A O 1
ATOM 814 N N . LEU A 1 105 ? 0.414 9.465 -5.826 1.00 95.50 105 LEU A N 1
ATOM 815 C CA . LEU A 1 105 ? -0.256 9.344 -4.533 1.00 95.50 105 LEU A CA 1
ATOM 816 C C . LEU A 1 105 ? 0.578 9.976 -3.417 1.00 95.50 105 LEU A C 1
ATOM 818 O O . LEU A 1 105 ? 0.034 10.726 -2.612 1.00 95.50 105 LEU A O 1
ATOM 822 N N . HIS A 1 106 ? 1.891 9.736 -3.395 1.00 95.94 106 HIS A N 1
ATOM 823 C CA . HIS A 1 106 ? 2.787 10.383 -2.436 1.00 95.94 106 HIS A CA 1
ATOM 824 C C . HIS A 1 106 ? 2.716 11.904 -2.540 1.00 95.94 106 HIS A C 1
ATOM 826 O O . HIS A 1 106 ? 2.548 12.573 -1.525 1.00 95.94 106 HIS A O 1
ATOM 832 N N . ASP A 1 107 ? 2.790 12.452 -3.752 1.00 94.69 107 ASP A N 1
ATOM 833 C CA . ASP A 1 107 ? 2.756 13.904 -3.938 1.00 94.69 107 ASP A CA 1
ATOM 834 C C . ASP A 1 107 ? 1.411 14.494 -3.512 1.00 94.69 107 ASP A C 1
ATOM 836 O O . ASP A 1 107 ? 1.354 15.530 -2.847 1.00 94.69 107 ASP A O 1
ATOM 840 N N . SER A 1 108 ? 0.316 13.816 -3.846 1.00 93.50 108 SER A N 1
ATOM 841 C CA . SER A 1 108 ? -1.021 14.254 -3.448 1.00 93.50 108 SER A CA 1
ATOM 842 C C . SER A 1 108 ? -1.212 14.246 -1.928 1.00 93.50 108 SER A C 1
ATOM 844 O O . SER A 1 108 ? -1.777 15.195 -1.389 1.00 93.50 108 SER A O 1
ATOM 846 N N . LEU A 1 109 ? -0.712 13.219 -1.234 1.00 92.88 109 LEU A N 1
ATOM 847 C CA . LEU A 1 109 ? -0.878 13.073 0.215 1.00 92.88 109 LEU A CA 1
ATOM 848 C C . LEU A 1 109 ? 0.132 13.904 1.014 1.00 92.88 109 LEU A C 1
ATOM 850 O O . LEU A 1 109 ? -0.258 14.704 1.855 1.00 92.88 109 LEU A O 1
ATOM 854 N N . LEU A 1 110 ? 1.430 13.738 0.754 1.00 92.25 110 LEU A N 1
ATOM 855 C CA . LEU A 1 110 ? 2.498 14.266 1.611 1.00 92.25 110 LEU A CA 1
ATOM 856 C C . LEU A 1 110 ? 3.055 15.618 1.170 1.00 92.25 110 LEU A C 1
ATOM 858 O O . LEU A 1 110 ? 3.673 16.300 1.982 1.00 92.25 110 LEU A O 1
ATOM 862 N N . VAL A 1 111 ? 2.860 16.014 -0.091 1.00 90.94 111 VAL A N 1
ATOM 863 C CA . VAL A 1 111 ? 3.333 17.320 -0.586 1.00 90.94 111 VAL A CA 1
ATOM 864 C C . VAL A 1 111 ? 2.184 18.320 -0.657 1.00 90.94 111 VAL A C 1
ATOM 866 O O . VAL A 1 111 ? 2.344 19.473 -0.267 1.00 90.94 111 VAL A O 1
ATOM 869 N N . ARG A 1 112 ? 1.021 17.890 -1.158 1.00 89.94 112 ARG A N 1
ATOM 870 C CA . ARG A 1 112 ? -0.133 18.773 -1.386 1.00 89.94 112 ARG A CA 1
ATOM 871 C C . ARG A 1 112 ? -1.172 18.747 -0.268 1.00 89.94 112 ARG A C 1
ATOM 873 O O . ARG A 1 112 ? -1.939 19.700 -0.183 1.00 89.94 112 ARG A O 1
ATOM 880 N N . GLY A 1 113 ? -1.221 17.690 0.547 1.00 86.56 113 GLY A N 1
ATOM 881 C CA . GLY A 1 113 ? -2.253 17.525 1.576 1.00 86.56 113 GLY A CA 1
ATOM 882 C C . GLY A 1 113 ? -3.667 17.506 0.987 1.00 86.56 113 GLY A C 1
ATOM 883 O O . GLY A 1 113 ? -4.558 18.199 1.476 1.00 86.56 113 GLY A O 1
ATOM 884 N N . ASP A 1 114 ? -3.867 16.789 -0.123 1.00 86.62 114 ASP A N 1
ATOM 885 C CA . ASP A 1 114 ? -5.134 16.800 -0.851 1.00 86.62 114 ASP A CA 1
ATOM 886 C C . ASP A 1 114 ? -6.238 16.041 -0.096 1.00 86.62 114 ASP A C 1
ATOM 888 O O . ASP A 1 114 ? -6.403 14.827 -0.241 1.00 86.62 114 ASP A O 1
ATOM 892 N N . ALA A 1 115 ? -7.048 16.789 0.659 1.00 83.69 115 ALA A N 1
ATOM 893 C CA . ALA A 1 115 ? -8.184 16.274 1.427 1.00 83.69 115 ALA A CA 1
ATOM 894 C C . ALA A 1 115 ? -9.259 15.574 0.571 1.00 83.69 115 ALA A C 1
ATOM 896 O O . ALA A 1 115 ? -10.144 14.896 1.095 1.00 83.69 115 ALA A O 1
ATOM 897 N N . ARG A 1 116 ? -9.211 15.701 -0.763 1.00 82.50 116 ARG A N 1
ATOM 898 C CA . ARG A 1 116 ? -10.090 14.928 -1.655 1.00 82.50 116 ARG A CA 1
ATOM 899 C C . ARG A 1 116 ? -9.706 13.447 -1.690 1.00 82.50 116 ARG A C 1
ATOM 901 O O . ARG A 1 116 ? -10.560 12.633 -2.026 1.00 82.50 116 ARG A O 1
ATOM 908 N N . ILE A 1 117 ? -8.460 13.109 -1.343 1.00 83.81 117 ILE A N 1
ATOM 909 C CA . ILE A 1 117 ? -7.957 11.731 -1.312 1.00 83.81 117 ILE A CA 1
ATOM 910 C C . ILE A 1 117 ? -8.097 11.130 0.091 1.00 83.81 117 ILE A C 1
ATOM 912 O O . ILE A 1 117 ? -8.665 10.047 0.210 1.00 83.81 117 ILE A O 1
ATOM 916 N N . ILE A 1 118 ? -7.605 11.815 1.133 1.00 87.88 118 ILE A N 1
ATOM 917 C CA . ILE A 1 118 ? -7.650 11.367 2.540 1.00 87.88 118 ILE A CA 1
ATOM 918 C C . ILE A 1 118 ? -7.846 12.582 3.457 1.00 87.88 118 ILE A C 1
ATOM 920 O O . ILE A 1 118 ? -7.162 13.589 3.289 1.00 87.88 118 ILE A O 1
ATOM 924 N N . ASN A 1 119 ? -8.791 12.505 4.397 1.00 87.19 119 ASN A N 1
ATOM 925 C CA . ASN A 1 119 ? -9.036 13.540 5.411 1.00 87.19 119 ASN A CA 1
ATOM 926 C C . ASN A 1 119 ? -8.107 13.386 6.632 1.00 87.19 119 ASN A C 1
ATOM 928 O O . ASN A 1 119 ? -7.444 12.370 6.782 1.00 87.19 119 ASN A O 1
ATOM 932 N N . LEU A 1 120 ? -8.078 14.377 7.533 1.00 79.81 120 LEU A N 1
ATOM 933 C CA . LEU A 1 120 ? -7.183 14.380 8.705 1.00 79.81 120 LEU A CA 1
ATOM 934 C C . LEU A 1 120 ? -7.384 13.177 9.650 1.00 79.81 120 LEU A C 1
ATOM 936 O O . LEU A 1 120 ? -6.420 12.715 10.249 1.00 79.81 120 LEU A O 1
ATOM 940 N N . ASP A 1 121 ? -8.612 12.664 9.756 1.00 87.69 121 ASP A N 1
ATOM 941 C CA . ASP A 1 121 ? -8.960 11.523 10.619 1.00 87.69 121 ASP A CA 1
ATOM 942 C C . ASP A 1 121 ? -8.957 10.177 9.867 1.00 87.69 121 ASP A C 1
ATOM 944 O O . ASP A 1 121 ? -9.358 9.143 10.402 1.00 87.69 121 ASP A O 1
ATOM 948 N N . GLU A 1 122 ? -8.506 10.178 8.611 1.00 94.25 122 GLU A N 1
ATOM 949 C CA . GLU A 1 122 ? -8.478 9.012 7.733 1.00 94.25 122 GLU A CA 1
ATOM 950 C C . GLU A 1 122 ? -7.036 8.603 7.414 1.00 94.25 122 GLU A C 1
ATOM 952 O O . GLU A 1 122 ? -6.117 9.419 7.393 1.00 94.25 122 GLU A O 1
ATOM 957 N N . HIS A 1 123 ? -6.825 7.327 7.100 1.00 95.81 123 HIS A N 1
ATOM 958 C CA . HIS A 1 123 ? -5.508 6.830 6.716 1.00 95.81 123 HIS A CA 1
ATOM 959 C C . HIS A 1 123 ? -5.575 5.572 5.846 1.00 95.81 123 HIS A C 1
ATOM 961 O O . HIS A 1 123 ? -6.576 4.851 5.784 1.00 95.81 123 HIS A O 1
ATOM 967 N N . LEU A 1 124 ? -4.460 5.301 5.168 1.00 96.62 124 LEU A N 1
ATOM 968 C CA . LEU A 1 124 ? -4.193 4.026 4.513 1.00 96.62 124 LEU A CA 1
ATOM 969 C C . LEU A 1 124 ? -3.483 3.072 5.467 1.00 96.62 124 LEU A C 1
ATOM 971 O O . LEU A 1 124 ? -2.686 3.495 6.304 1.00 96.62 124 LEU A O 1
ATOM 975 N N . LEU A 1 125 ? -3.708 1.775 5.276 1.00 97.00 125 LEU A N 1
ATOM 976 C CA . LEU A 1 125 ? -2.895 0.733 5.897 1.00 97.00 125 LEU A CA 1
ATOM 977 C C . LEU A 1 125 ? -1.852 0.214 4.910 1.00 97.00 125 LEU A C 1
ATOM 979 O O . LEU A 1 125 ? -2.200 -0.368 3.882 1.00 97.00 125 LEU A O 1
ATOM 983 N N . GLY A 1 126 ? -0.578 0.404 5.239 1.00 96.19 126 GLY A N 1
ATOM 984 C CA . GLY A 1 126 ? 0.564 -0.138 4.505 1.00 96.19 126 GLY A CA 1
ATOM 985 C C . GLY A 1 126 ? 1.224 -1.301 5.238 1.00 96.19 126 GLY A C 1
ATOM 986 O O . GLY A 1 126 ? 0.976 -1.547 6.419 1.00 96.19 126 GLY A O 1
ATOM 987 N N . ASP A 1 127 ? 2.080 -2.035 4.533 1.00 94.00 127 ASP A N 1
ATOM 988 C CA . ASP A 1 127 ? 2.951 -3.031 5.155 1.00 94.00 127 ASP A CA 1
ATOM 989 C C . ASP A 1 127 ? 4.172 -2.381 5.847 1.00 94.00 127 ASP A C 1
ATOM 991 O O . ASP A 1 127 ? 4.357 -1.160 5.846 1.00 94.00 127 ASP A O 1
ATOM 995 N N . GLY A 1 128 ? 5.035 -3.204 6.451 1.00 94.19 128 GLY A N 1
ATOM 996 C CA . GLY A 1 128 ? 6.253 -2.727 7.120 1.00 94.19 128 GLY A CA 1
ATOM 997 C C . GLY A 1 128 ? 7.313 -2.126 6.181 1.00 94.19 128 GLY A C 1
ATOM 998 O O . GLY A 1 128 ? 8.312 -1.587 6.664 1.00 94.19 128 GLY A O 1
ATOM 999 N N . GLY A 1 129 ? 7.124 -2.226 4.862 1.00 92.75 129 GLY A N 1
ATOM 1000 C CA . GLY A 1 129 ? 7.946 -1.597 3.836 1.00 92.75 129 GLY A CA 1
ATOM 1001 C C . GLY A 1 129 ? 7.631 -0.115 3.630 1.00 92.75 129 GLY A C 1
ATOM 1002 O O . GLY A 1 129 ? 8.490 0.611 3.126 1.00 92.75 129 GLY A O 1
ATOM 1003 N N . TYR A 1 130 ? 6.458 0.367 4.054 1.00 95.81 130 TYR A N 1
ATOM 1004 C CA . TYR A 1 130 ? 6.076 1.781 3.983 1.00 95.81 130 TYR A CA 1
ATOM 1005 C C . TYR A 1 130 ? 6.623 2.600 5.167 1.00 95.81 130 TYR A C 1
ATOM 1007 O O . TYR A 1 130 ? 7.317 2.108 6.056 1.00 95.81 130 TYR A O 1
ATOM 1015 N N . THR A 1 131 ? 6.383 3.913 5.144 1.00 94.88 131 THR A N 1
ATOM 1016 C CA . THR A 1 131 ? 6.744 4.840 6.229 1.00 94.88 131 THR A CA 1
ATOM 1017 C C . THR A 1 131 ? 5.473 5.308 6.926 1.00 94.88 131 THR A C 1
ATOM 1019 O O . THR A 1 131 ? 4.526 5.675 6.240 1.00 94.88 131 THR A O 1
ATOM 1022 N N . LEU A 1 132 ? 5.474 5.300 8.262 1.00 96.06 132 LEU A N 1
ATOM 1023 C CA . LEU A 1 132 ? 4.402 5.873 9.079 1.00 96.06 132 LEU A CA 1
ATOM 1024 C C . LEU A 1 132 ? 4.295 7.379 8.804 1.00 96.06 132 LEU A C 1
ATOM 1026 O O . LEU A 1 132 ? 5.305 8.082 8.879 1.00 96.06 132 LEU A O 1
ATOM 1030 N N . THR A 1 133 ? 3.093 7.858 8.499 1.00 94.00 133 THR A N 1
ATOM 1031 C CA . THR A 1 133 ? 2.768 9.280 8.305 1.00 94.00 133 THR A CA 1
ATOM 1032 C C . THR A 1 133 ? 1.358 9.563 8.818 1.00 94.00 133 THR A C 1
ATOM 1034 O O . THR A 1 133 ? 0.634 8.629 9.159 1.00 94.00 133 THR A O 1
ATOM 1037 N N . ASP A 1 134 ? 0.936 10.828 8.798 1.00 91.19 134 ASP A N 1
ATOM 1038 C CA . ASP A 1 134 ? -0.430 11.227 9.175 1.00 91.19 134 ASP A CA 1
ATOM 1039 C C . ASP A 1 134 ? -1.517 10.557 8.311 1.00 91.19 134 ASP A C 1
ATOM 1041 O O . ASP A 1 134 ? -2.650 10.418 8.747 1.00 91.19 134 ASP A O 1
ATOM 1045 N N . PHE A 1 135 ? -1.164 10.079 7.111 1.00 94.38 135 PHE A N 1
ATOM 1046 C CA . PHE A 1 135 ? -2.090 9.432 6.170 1.00 94.38 135 PHE A CA 1
ATOM 1047 C C . PHE A 1 135 ? -1.793 7.940 5.947 1.00 94.38 135 PHE A C 1
ATOM 1049 O O . PHE A 1 135 ? -2.431 7.306 5.105 1.00 94.38 135 PHE A O 1
ATOM 1056 N N . MET A 1 136 ? -0.793 7.374 6.632 1.00 95.88 136 MET A N 1
ATOM 1057 C CA . MET A 1 136 ? -0.324 6.001 6.424 1.00 95.88 136 MET A CA 1
ATOM 1058 C C . MET A 1 136 ? 0.022 5.348 7.757 1.00 95.88 136 MET A C 1
ATOM 1060 O O . MET A 1 136 ? 1.050 5.672 8.349 1.00 95.88 136 MET A O 1
ATOM 1064 N N . MET A 1 137 ? -0.767 4.366 8.184 1.00 96.62 137 MET A N 1
ATOM 1065 C CA . MET A 1 137 ? -0.433 3.503 9.316 1.00 96.62 137 MET A CA 1
ATOM 1066 C C . MET A 1 137 ? 0.239 2.213 8.845 1.00 96.62 137 MET A C 1
ATOM 1068 O O . MET A 1 137 ? -0.139 1.616 7.838 1.00 96.62 137 MET A O 1
ATOM 1072 N N . ILE A 1 138 ? 1.241 1.771 9.603 1.00 97.06 138 ILE A N 1
ATOM 1073 C CA . ILE A 1 138 ? 2.018 0.554 9.339 1.00 97.06 138 ILE A CA 1
ATOM 1074 C C . ILE A 1 138 ? 2.143 -0.275 10.625 1.00 97.06 138 ILE A C 1
ATOM 1076 O O . ILE A 1 138 ? 2.022 0.287 11.720 1.00 97.06 138 ILE A O 1
ATOM 1080 N N . PRO A 1 139 ? 2.424 -1.590 10.539 1.00 96.19 139 PRO A N 1
ATOM 1081 C CA . PRO A 1 139 ? 2.695 -2.394 11.721 1.00 96.19 139 PRO A CA 1
ATOM 1082 C C . PRO A 1 139 ? 3.863 -1.825 12.532 1.00 96.19 139 PRO A C 1
ATOM 1084 O O . PRO A 1 139 ? 4.895 -1.422 11.987 1.00 96.19 139 PRO A O 1
ATOM 1087 N N . LEU A 1 140 ? 3.744 -1.878 13.854 1.00 95.81 140 LEU A N 1
ATOM 1088 C CA . LEU A 1 140 ? 4.856 -1.631 14.760 1.00 95.81 140 LEU A CA 1
ATOM 1089 C C . LEU A 1 140 ? 5.926 -2.704 14.560 1.00 95.81 140 LEU A C 1
ATOM 1091 O O . LEU A 1 140 ? 5.632 -3.900 14.478 1.00 95.81 140 LEU A O 1
ATOM 1095 N N . ARG A 1 141 ? 7.193 -2.288 14.510 1.00 93.00 141 ARG A N 1
ATOM 1096 C CA . ARG A 1 141 ? 8.318 -3.212 14.331 1.00 93.00 141 ARG A CA 1
ATOM 1097 C C . ARG A 1 141 ? 8.382 -4.200 15.491 1.00 93.00 141 ARG A C 1
ATOM 1099 O O . ARG A 1 141 ? 8.566 -3.803 16.638 1.00 93.00 141 ARG A O 1
ATOM 1106 N N . ASN A 1 142 ? 8.284 -5.489 15.182 1.00 89.38 142 ASN A N 1
ATOM 1107 C CA . ASN A 1 142 ? 8.415 -6.540 16.180 1.00 89.38 142 ASN A CA 1
ATOM 1108 C C . ASN A 1 142 ? 9.892 -6.903 16.390 1.00 89.38 142 ASN A C 1
ATOM 1110 O O . ASN A 1 142 ? 10.462 -7.674 15.625 1.00 89.38 142 ASN A O 1
ATOM 1114 N N . ASN A 1 143 ? 10.502 -6.345 17.433 1.00 90.44 143 ASN A N 1
ATOM 1115 C CA . ASN A 1 143 ? 11.857 -6.673 17.888 1.00 90.44 143 ASN A CA 1
ATOM 1116 C C . ASN A 1 143 ? 11.865 -7.664 19.072 1.00 90.44 143 ASN A C 1
ATOM 1118 O O . ASN A 1 143 ? 12.862 -7.758 19.777 1.00 90.44 143 ASN A O 1
ATOM 1122 N N . GLY A 1 144 ? 10.747 -8.356 19.325 1.00 89.44 144 GLY A N 1
ATOM 1123 C CA . GLY A 1 144 ? 10.572 -9.250 20.475 1.00 89.44 144 GLY A CA 1
ATOM 1124 C C . GLY A 1 144 ? 10.009 -8.576 21.732 1.00 89.44 144 GLY A C 1
ATOM 1125 O O . GLY A 1 144 ? 9.595 -9.276 22.653 1.00 89.44 144 GLY A O 1
ATOM 1126 N N . HIS A 1 145 ? 9.908 -7.242 21.758 1.00 93.00 145 HIS A N 1
ATOM 1127 C CA . HIS A 1 145 ? 9.514 -6.474 22.947 1.00 93.00 145 HIS A CA 1
ATOM 1128 C C . HIS A 1 145 ? 8.158 -5.762 22.824 1.00 93.00 145 HIS A C 1
ATOM 1130 O O . HIS A 1 145 ? 7.879 -4.838 23.584 1.00 93.00 145 HIS A O 1
ATOM 1136 N N . LEU A 1 146 ? 7.299 -6.175 21.884 1.00 95.19 146 LEU A N 1
ATOM 1137 C CA . LEU A 1 146 ? 5.954 -5.605 21.778 1.00 95.19 146 LEU A CA 1
ATOM 1138 C C . LEU A 1 146 ? 5.108 -5.997 22.994 1.00 95.19 146 LEU A C 1
ATOM 1140 O O . LEU A 1 146 ? 4.973 -7.190 23.297 1.00 95.19 146 LEU A O 1
ATOM 1144 N N . ASN A 1 147 ? 4.511 -4.997 23.644 1.00 96.06 147 ASN A N 1
ATOM 1145 C CA . ASN A 1 147 ? 3.506 -5.207 24.682 1.00 96.06 147 ASN A CA 1
ATOM 1146 C C . ASN A 1 147 ? 2.187 -5.730 24.079 1.00 96.06 147 ASN A C 1
ATOM 1148 O O . ASN A 1 147 ? 2.017 -5.764 22.858 1.00 96.06 147 ASN A O 1
ATOM 1152 N N . GLU A 1 148 ? 1.249 -6.140 24.932 1.00 96.06 148 GLU A N 1
ATOM 1153 C CA . GLU A 1 148 ? -0.003 -6.761 24.485 1.00 96.06 148 GLU A CA 1
ATOM 1154 C C . GLU A 1 148 ? -0.820 -5.851 23.556 1.00 96.06 148 GLU A C 1
ATOM 1156 O O . GLU A 1 148 ? -1.224 -6.270 22.475 1.00 96.06 148 GLU A O 1
ATOM 1161 N N . ASN A 1 149 ? -0.961 -4.568 23.897 1.00 95.75 149 ASN A N 1
ATOM 1162 C CA . ASN A 1 149 ? -1.701 -3.610 23.071 1.00 95.75 149 ASN A CA 1
ATOM 1163 C C . ASN A 1 149 ? -1.059 -3.424 21.690 1.00 95.75 149 ASN A C 1
ATOM 1165 O O . ASN A 1 149 ? -1.754 -3.335 20.682 1.00 95.75 149 ASN A O 1
ATOM 1169 N N . GLN A 1 150 ? 0.272 -3.416 21.621 1.00 95.75 150 GLN A N 1
ATOM 1170 C CA . GLN A 1 150 ? 1.001 -3.322 20.358 1.00 95.75 150 GLN A CA 1
ATOM 1171 C C . GLN A 1 150 ? 0.851 -4.590 19.504 1.00 95.75 150 GLN A C 1
ATOM 1173 O O . GLN A 1 150 ? 0.786 -4.510 18.275 1.00 95.75 150 GLN A O 1
ATOM 1178 N N . ARG A 1 151 ? 0.771 -5.768 20.135 1.00 94.94 151 ARG A N 1
ATOM 1179 C CA . ARG A 1 151 ? 0.488 -7.036 19.443 1.00 94.94 151 ARG A CA 1
ATOM 1180 C C . ARG A 1 151 ? -0.937 -7.060 18.899 1.00 94.94 151 ARG A C 1
ATOM 1182 O O . ARG A 1 151 ? -1.124 -7.446 17.747 1.00 94.94 151 ARG A O 1
ATOM 1189 N N . ILE A 1 152 ? -1.910 -6.607 19.691 1.00 94.12 152 ILE A N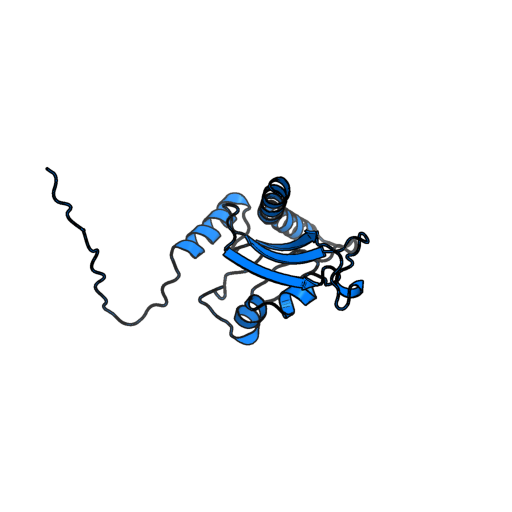 1
ATOM 1190 C CA . I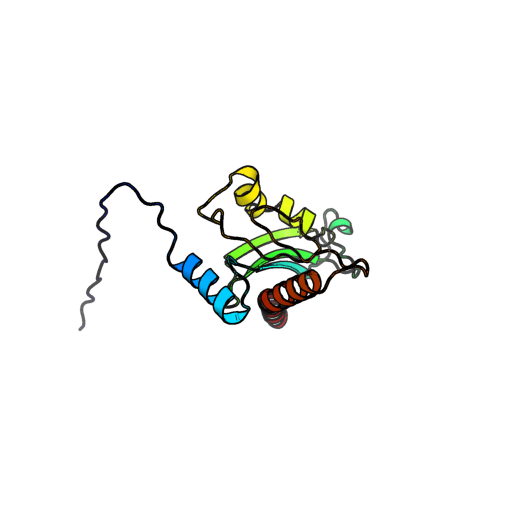LE A 1 152 ? -3.311 -6.463 19.273 1.00 94.12 152 ILE A CA 1
ATOM 1191 C C . ILE A 1 152 ? -3.407 -5.506 18.082 1.00 94.12 152 ILE A C 1
ATOM 1193 O O . ILE A 1 152 ? -3.984 -5.880 17.062 1.00 94.12 152 ILE A O 1
ATOM 1197 N N . PHE A 1 153 ? -2.763 -4.339 18.163 1.00 94.75 153 PHE A N 1
ATOM 1198 C CA . PHE A 1 153 ? -2.698 -3.373 17.065 1.00 94.75 153 PHE A CA 1
ATOM 1199 C C . PHE A 1 153 ? -2.144 -4.003 15.779 1.00 94.75 153 PHE A C 1
ATOM 1201 O O . PHE A 1 153 ? -2.796 -3.972 14.736 1.00 94.75 153 PHE A O 1
ATOM 1208 N N 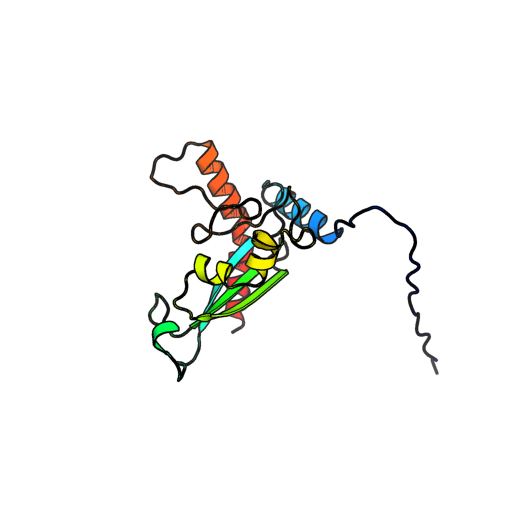. ASN A 1 154 ? -0.973 -4.647 15.848 1.00 95.31 154 ASN A N 1
ATOM 1209 C CA . ASN A 1 154 ? -0.369 -5.299 14.683 1.00 95.31 154 ASN A CA 1
ATOM 1210 C C . ASN A 1 154 ? -1.259 -6.402 14.102 1.00 95.31 154 ASN A C 1
ATOM 1212 O O . ASN A 1 154 ? -1.315 -6.571 12.883 1.00 95.31 154 ASN A O 1
ATOM 1216 N N . ARG A 1 155 ? -1.950 -7.157 14.964 1.00 92.81 155 ARG A N 1
ATOM 1217 C CA . ARG A 1 155 ? -2.878 -8.208 14.546 1.00 92.81 155 ARG A CA 1
ATOM 1218 C C . ARG A 1 155 ? -4.079 -7.622 13.808 1.00 92.81 155 ARG A C 1
ATOM 1220 O O . ARG A 1 155 ? -4.385 -8.108 12.725 1.00 92.81 155 ARG A O 1
ATOM 1227 N N . GLN A 1 156 ? -4.714 -6.584 14.352 1.00 93.44 156 GLN A N 1
ATOM 1228 C CA . GLN A 1 156 ? -5.851 -5.908 13.717 1.00 93.44 156 GLN A CA 1
ATOM 1229 C C . GLN A 1 156 ? -5.457 -5.276 12.379 1.00 93.44 156 GLN A C 1
ATOM 1231 O O . GLN A 1 156 ? -6.155 -5.457 11.380 1.00 93.44 156 GLN A O 1
ATOM 1236 N N . LEU A 1 157 ? -4.307 -4.598 12.327 1.00 94.69 157 LEU A N 1
ATOM 1237 C CA . LEU A 1 157 ? -3.784 -4.017 11.091 1.00 94.69 157 LEU A CA 1
ATOM 1238 C C . LEU A 1 157 ? -3.551 -5.105 10.035 1.00 94.69 157 LEU A C 1
ATOM 1240 O O . LEU A 1 157 ? -4.041 -4.996 8.911 1.00 94.69 157 LEU A O 1
ATOM 1244 N N . SER A 1 158 ? -2.857 -6.186 10.406 1.00 92.31 158 SER A N 1
ATOM 1245 C CA . SER A 1 158 ? -2.577 -7.312 9.508 1.00 92.31 158 SER A CA 1
ATOM 1246 C C . SER A 1 158 ? -3.863 -7.959 8.981 1.00 92.31 158 SER A C 1
ATOM 1248 O O . SER A 1 158 ? -4.020 -8.122 7.775 1.00 92.31 158 SER A O 1
ATOM 1250 N N . GLN A 1 159 ? -4.835 -8.227 9.859 1.00 91.44 159 GLN A N 1
ATOM 1251 C CA . GLN A 1 159 ? -6.142 -8.776 9.481 1.00 91.44 159 GLN A CA 1
ATOM 1252 C C . GLN A 1 159 ? -6.907 -7.862 8.519 1.00 91.44 159 GLN A C 1
ATOM 1254 O O . GLN A 1 159 ? -7.497 -8.345 7.554 1.00 91.44 159 GLN A O 1
ATOM 1259 N N . THR A 1 160 ? -6.867 -6.547 8.742 1.00 92.06 160 THR A N 1
ATOM 1260 C CA . THR A 1 160 ? -7.518 -5.573 7.855 1.00 92.06 160 THR A CA 1
ATOM 1261 C C . THR A 1 160 ? -6.887 -5.592 6.460 1.00 92.06 160 THR A C 1
ATOM 1263 O O . THR A 1 160 ? -7.601 -5.582 5.453 1.00 92.06 160 THR A O 1
ATOM 1266 N N . ARG A 1 161 ? -5.552 -5.708 6.393 1.00 93.50 161 ARG A N 1
ATOM 1267 C CA . ARG A 1 161 ? -4.786 -5.767 5.140 1.00 93.50 161 ARG A CA 1
ATOM 1268 C C . ARG A 1 161 ? -4.965 -7.054 4.333 1.00 93.50 161 ARG A C 1
ATOM 1270 O O . ARG A 1 161 ? -4.724 -7.018 3.131 1.00 93.50 161 ARG A O 1
ATOM 1277 N N . VAL A 1 162 ? -5.448 -8.159 4.907 1.00 88.38 162 VAL A N 1
ATOM 1278 C CA . VAL A 1 162 ? -5.682 -9.416 4.152 1.00 88.38 162 VAL A CA 1
ATOM 1279 C C . VAL A 1 162 ? -6.521 -9.182 2.883 1.00 88.38 162 VAL A C 1
ATOM 1281 O O . VAL A 1 162 ? -6.354 -9.867 1.875 1.00 88.38 162 VAL A O 1
ATOM 1284 N N . ARG A 1 163 ? -7.388 -8.162 2.878 1.00 80.31 163 ARG A N 1
ATOM 1285 C CA . ARG A 1 163 ? -8.142 -7.742 1.689 1.00 80.31 163 ARG A CA 1
ATOM 1286 C C . ARG A 1 163 ? -7.257 -7.323 0.511 1.00 80.31 163 ARG A C 1
ATOM 1288 O O . ARG A 1 163 ? -7.513 -7.773 -0.603 1.00 80.31 163 ARG A O 1
ATOM 1295 N N . VAL A 1 164 ? -6.225 -6.502 0.723 1.00 80.00 164 VAL A N 1
ATOM 1296 C CA . VAL A 1 164 ? -5.347 -6.069 -0.382 1.00 80.00 164 VAL A CA 1
ATOM 1297 C C . VAL A 1 164 ? -4.533 -7.240 -0.930 1.00 80.00 164 VAL A C 1
ATOM 1299 O O . VAL A 1 164 ? -4.428 -7.402 -2.145 1.00 80.00 164 VAL A O 1
ATOM 1302 N N . GLU A 1 165 ? -4.066 -8.127 -0.052 1.00 82.62 165 GLU A N 1
ATOM 1303 C CA . GLU A 1 165 ? -3.342 -9.343 -0.437 1.00 82.62 165 GLU A CA 1
ATOM 1304 C C . GLU A 1 165 ? -4.233 -10.269 -1.285 1.00 82.62 165 GLU A C 1
ATOM 1306 O O . GLU A 1 165 ? -3.824 -10.727 -2.355 1.00 82.62 165 GLU A O 1
ATOM 1311 N N . ASN A 1 166 ? -5.496 -10.451 -0.883 1.00 85.06 166 ASN A N 1
ATOM 1312 C CA . ASN A 1 166 ? -6.490 -11.207 -1.646 1.00 85.06 166 ASN A CA 1
ATOM 1313 C C . ASN A 1 166 ? -6.814 -10.571 -3.005 1.00 85.06 166 ASN A C 1
ATOM 1315 O O . ASN A 1 166 ? -7.010 -11.289 -3.986 1.00 85.06 166 ASN A O 1
ATOM 1319 N N . ALA A 1 167 ? -6.889 -9.240 -3.086 1.00 83.62 167 ALA A N 1
ATOM 1320 C CA . ALA A 1 167 ? -7.129 -8.547 -4.349 1.00 83.62 167 ALA A CA 1
ATOM 1321 C C . ALA A 1 167 ? -5.976 -8.772 -5.338 1.00 83.62 167 ALA A C 1
ATOM 1323 O O . ALA A 1 167 ? -6.220 -9.100 -6.501 1.00 83.62 167 ALA A O 1
ATOM 1324 N N . PHE A 1 168 ? -4.727 -8.682 -4.870 1.00 82.81 168 PHE A N 1
ATOM 1325 C CA . PHE A 1 168 ? -3.558 -8.981 -5.696 1.00 82.81 168 PHE A CA 1
ATOM 1326 C C . PHE A 1 168 ? -3.473 -10.453 -6.100 1.00 82.81 168 PHE A C 1
ATOM 1328 O O . PHE A 1 168 ? -3.151 -10.730 -7.254 1.00 82.81 168 PHE A O 1
ATOM 1335 N N . ALA A 1 169 ? -3.788 -11.389 -5.202 1.00 85.12 169 ALA A N 1
ATOM 1336 C CA . ALA A 1 169 ? -3.841 -12.813 -5.536 1.00 85.12 169 ALA A CA 1
ATOM 1337 C C . ALA A 1 169 ? -4.844 -13.079 -6.673 1.00 85.12 169 ALA A C 1
ATOM 1339 O O . ALA A 1 169 ? -4.472 -13.612 -7.714 1.00 85.12 169 ALA A O 1
ATOM 1340 N N . ARG A 1 170 ? -6.079 -12.573 -6.545 1.00 86.56 170 ARG A N 1
ATOM 1341 C CA . ARG A 1 170 ? -7.123 -12.707 -7.580 1.00 86.56 170 ARG A CA 1
ATOM 1342 C C . ARG A 1 170 ? -6.757 -12.049 -8.908 1.00 86.56 170 ARG A C 1
ATOM 1344 O O . ARG A 1 170 ? -7.216 -12.501 -9.954 1.00 86.56 170 ARG A O 1
ATOM 1351 N N . ALA A 1 171 ? -6.012 -10.946 -8.873 1.00 80.94 171 ALA A N 1
ATOM 1352 C CA . ALA A 1 171 ? -5.538 -10.287 -10.084 1.00 80.94 171 ALA A CA 1
ATOM 1353 C C . ALA A 1 171 ? -4.485 -11.142 -10.801 1.00 80.94 171 ALA A C 1
ATOM 1355 O O . ALA A 1 171 ? -4.548 -11.277 -12.019 1.00 80.94 171 ALA A O 1
ATOM 1356 N N . LYS A 1 172 ? -3.568 -11.757 -10.044 1.00 78.88 172 LYS A N 1
ATOM 1357 C CA . LYS A 1 172 ? -2.524 -12.639 -10.580 1.00 78.88 172 LYS A CA 1
ATOM 1358 C C . LYS A 1 172 ? -3.069 -13.951 -11.131 1.00 78.88 172 LYS A C 1
ATOM 1360 O O . LYS A 1 172 ? -2.568 -14.397 -12.147 1.00 78.88 172 LYS A O 1
ATOM 1365 N N . ASP A 1 173 ? -4.110 -14.521 -10.525 1.00 77.38 173 ASP A N 1
ATOM 1366 C CA . ASP A 1 173 ? -4.739 -15.760 -11.016 1.00 77.38 173 ASP A CA 1
ATOM 1367 C C . ASP A 1 173 ? -5.372 -15.615 -12.414 1.00 77.38 173 ASP A C 1
ATOM 1369 O O . ASP A 1 173 ? -5.717 -16.607 -13.053 1.00 77.38 173 ASP A O 1
ATOM 1373 N N . LYS A 1 174 ? -5.575 -14.379 -12.885 1.00 74.06 174 LYS A N 1
ATOM 1374 C CA . LYS A 1 174 ? -6.168 -14.078 -14.196 1.00 74.06 174 LYS A CA 1
ATOM 1375 C C . LYS A 1 174 ? -5.134 -13.784 -15.288 1.00 74.06 174 LYS A C 1
ATOM 1377 O O . LYS A 1 174 ? -5.550 -13.464 -16.403 1.00 74.06 174 LYS A O 1
ATOM 1382 N N . TRP A 1 175 ? -3.841 -13.824 -14.974 1.00 57.09 175 TRP A N 1
ATOM 1383 C CA . TRP A 1 175 ? -2.735 -13.523 -15.889 1.00 57.09 175 TRP A CA 1
ATOM 1384 C C . TRP A 1 175 ? -1.923 -14.776 -16.192 1.00 57.09 175 TRP A C 1
ATOM 1386 O O . TRP A 1 175 ? -1.491 -14.895 -17.359 1.00 57.09 175 TRP A O 1
#

pLDDT: mean 85.14, std 18.95, range [28.02, 97.06]

Organism: NCBI:txid407009

Secondary structure (DSSP, 8-state):
-PPP-----PPP----------HHHHHHHHHHHHHH--TTEEEEEEEEEEE-PPPSS-GGGGB-TTS-BEEEEEEEE-TTS-EEEEEEEEETTS-HHHHHHHSHHHIIIIIS--TTT--TT-EEE--TTS--BTTEE-PPP-SS---HHHHHHHHHHHHHHHHHHHHHHHHHTT-